Protein AF-A0A2I4ALS1-F1 (afdb_monomer)

Mean predicted aligned error: 15.37 Å

pLDDT: mean 79.29, std 22.73, range [28.8, 98.25]

Secondary structure (DSSP, 8-state):
--------------------------------GGGGS-SS--TTSPPPPHHHHHHHHHHHHHHHHHHHHHHHHHHHHHHHHHHHHHHHHHHHHHHHHHIIIIITTTHHHHTT-HHHHHHHHH---HHHHHHHHHHHH--TT---HHHHHHHHT-

InterPro domains:
  IPR035969 Rab-GAP-TBC domain superfamily [SSF47923] (97-152)

Structure (mmCIF, N/CA/C/O backbone):
data_AF-A0A2I4ALS1-F1
#
_entry.id   AF-A0A2I4ALS1-F1
#
loop_
_atom_site.group_PDB
_atom_site.id
_atom_site.type_symbol
_atom_site.label_atom_id
_atom_site.label_alt_id
_atom_site.label_comp_id
_atom_site.label_asym_id
_atom_site.label_entity_id
_atom_site.label_seq_id
_atom_site.pdbx_PDB_ins_code
_atom_site.Cartn_x
_atom_site.Cartn_y
_atom_site.Cartn_z
_atom_site.occupancy
_atom_site.B_iso_or_equiv
_atom_site.auth_seq_id
_atom_site.auth_comp_id
_atom_site.auth_asym_id
_atom_site.auth_atom_id
_atom_site.pdbx_PDB_model_num
ATOM 1 N N . MET A 1 1 ? 38.755 -78.643 -55.939 1.00 35.91 1 MET A N 1
ATOM 2 C CA . MET A 1 1 ? 39.203 -77.507 -56.766 1.00 35.91 1 MET A CA 1
ATOM 3 C C . MET A 1 1 ? 39.504 -76.385 -55.792 1.00 35.91 1 MET A C 1
ATOM 5 O O . MET A 1 1 ? 38.576 -75.720 -55.361 1.00 35.91 1 MET A O 1
ATOM 9 N N . GLU A 1 2 ? 40.676 -76.371 -55.148 1.00 28.80 2 GLU A N 1
ATOM 10 C CA . GLU A 1 2 ? 41.986 -75.968 -55.721 1.00 28.80 2 GLU A CA 1
ATOM 11 C C . GLU A 1 2 ? 41.845 -74.586 -56.380 1.00 28.80 2 GLU A C 1
ATOM 13 O O . GLU A 1 2 ? 40.907 -74.380 -57.139 1.00 28.80 2 GLU A O 1
ATOM 18 N N . TYR A 1 3 ? 42.659 -73.572 -56.095 1.00 30.14 3 TYR A N 1
ATOM 19 C CA . TYR A 1 3 ? 44.124 -73.585 -56.045 1.00 30.14 3 TYR A CA 1
ATOM 20 C C . TYR A 1 3 ? 44.639 -72.307 -55.344 1.00 30.14 3 TYR A C 1
ATOM 22 O O . TYR A 1 3 ? 44.211 -71.199 -55.668 1.00 30.14 3 TYR A O 1
ATOM 30 N N . GLU A 1 4 ? 45.600 -72.458 -54.429 1.00 33.28 4 GLU A N 1
ATOM 31 C CA . GLU A 1 4 ? 46.607 -71.427 -54.131 1.00 33.28 4 GLU A CA 1
ATOM 32 C C . GLU A 1 4 ? 47.646 -71.378 -55.269 1.00 33.28 4 GLU A C 1
ATOM 34 O O . GLU A 1 4 ? 47.846 -72.376 -55.962 1.00 33.28 4 GLU A O 1
ATOM 39 N N . THR A 1 5 ? 48.377 -70.265 -55.438 1.00 32.03 5 THR A N 1
ATOM 40 C CA . THR A 1 5 ? 49.818 -70.125 -55.087 1.00 32.03 5 THR A CA 1
ATOM 41 C C . THR A 1 5 ? 50.461 -68.902 -55.797 1.00 32.03 5 THR A C 1
ATOM 43 O O . THR A 1 5 ? 50.229 -68.682 -56.983 1.00 32.03 5 THR A O 1
ATOM 46 N N . LYS A 1 6 ? 51.409 -68.250 -55.086 1.00 36.09 6 LYS A N 1
ATOM 47 C CA . LYS A 1 6 ? 52.592 -67.448 -55.534 1.00 36.09 6 LYS A CA 1
ATOM 48 C C . LYS A 1 6 ? 52.401 -65.939 -55.777 1.00 36.09 6 LYS A C 1
ATOM 50 O O . LYS A 1 6 ? 51.423 -65.543 -56.381 1.00 36.09 6 LYS A O 1
ATOM 55 N N . SER A 1 7 ? 53.350 -65.020 -55.536 1.00 31.38 7 SER A N 1
ATOM 56 C CA . SER A 1 7 ? 54.431 -64.754 -54.548 1.00 31.38 7 SER A CA 1
ATOM 57 C C . SER A 1 7 ? 55.304 -63.633 -55.159 1.00 31.38 7 SER A C 1
ATOM 59 O O . SER A 1 7 ? 55.696 -63.795 -56.311 1.00 31.38 7 SER A O 1
ATOM 61 N N . GLY A 1 8 ? 55.684 -62.562 -54.437 1.00 31.53 8 GLY A N 1
ATOM 62 C CA . GLY A 1 8 ? 56.740 -61.623 -54.893 1.00 31.53 8 GLY A CA 1
ATOM 63 C C . GLY A 1 8 ? 56.754 -60.220 -54.243 1.00 31.53 8 GLY A C 1
ATOM 64 O O . GLY A 1 8 ? 55.816 -59.458 -54.420 1.00 31.53 8 GLY A O 1
ATOM 65 N N . ARG A 1 9 ? 57.826 -59.897 -53.495 1.00 34.00 9 ARG A N 1
ATOM 66 C CA . ARG A 1 9 ? 58.153 -58.646 -52.741 1.00 34.00 9 ARG A CA 1
ATOM 67 C C . ARG A 1 9 ? 58.771 -57.526 -53.646 1.00 34.00 9 ARG A C 1
ATOM 69 O O . ARG A 1 9 ? 58.902 -57.773 -54.837 1.00 34.00 9 ARG A O 1
ATOM 76 N N . PRO A 1 10 ? 59.423 -56.453 -53.115 1.00 44.78 10 PRO A N 1
ATOM 77 C CA . PRO A 1 10 ? 58.950 -55.329 -52.281 1.00 44.78 10 PRO A CA 1
ATOM 78 C C . PRO A 1 10 ? 59.329 -53.939 -52.876 1.00 44.78 10 PRO A C 1
ATOM 80 O O . PRO A 1 10 ? 60.293 -53.816 -53.625 1.00 44.78 10 PRO A O 1
ATOM 83 N N . GLY A 1 11 ? 58.650 -52.862 -52.466 1.00 33.44 11 GLY A N 1
ATOM 84 C CA . GLY A 1 11 ? 59.060 -51.468 -52.728 1.00 33.44 11 GLY A CA 1
ATOM 85 C C . GLY A 1 11 ? 59.122 -50.657 -51.420 1.00 33.44 11 GLY A C 1
ATOM 86 O O . GLY A 1 11 ? 58.253 -50.870 -50.573 1.00 33.44 11 GLY A O 1
ATOM 87 N N . PRO A 1 12 ? 60.136 -49.794 -51.194 1.00 41.34 12 PRO A N 1
ATOM 88 C CA . PRO A 1 12 ? 60.453 -49.231 -49.878 1.00 41.34 12 PRO A CA 1
ATOM 89 C C . PRO A 1 12 ? 59.765 -47.880 -49.610 1.00 41.34 12 PRO A C 1
ATOM 91 O O . PRO A 1 12 ? 59.488 -47.131 -50.540 1.00 41.34 12 PRO A O 1
ATOM 94 N N . GLY A 1 13 ? 59.590 -47.529 -48.328 1.00 33.53 13 GLY A N 1
ATOM 95 C CA . GLY A 1 13 ? 59.401 -46.134 -47.899 1.00 33.53 13 GLY A CA 1
ATOM 96 C C . GLY A 1 13 ? 58.273 -45.889 -46.892 1.00 33.53 13 GLY A C 1
ATOM 97 O O . GLY A 1 13 ? 57.192 -45.452 -47.258 1.00 33.53 13 GLY A O 1
ATOM 98 N N . ASN A 1 14 ? 58.561 -46.127 -45.610 1.00 38.03 14 ASN A N 1
ATOM 99 C CA . ASN A 1 14 ? 57.872 -45.550 -44.435 1.00 38.03 14 ASN A CA 1
ATOM 100 C C . ASN A 1 14 ? 57.913 -43.988 -44.467 1.00 38.03 14 ASN A C 1
ATOM 102 O O . ASN A 1 14 ? 58.703 -43.475 -45.260 1.00 38.03 14 ASN A O 1
ATOM 106 N N . PRO A 1 15 ? 57.252 -43.205 -43.566 1.00 46.56 15 PRO A N 1
ATOM 107 C CA . PRO A 1 15 ? 56.577 -43.607 -42.321 1.00 46.56 15 PRO A CA 1
ATOM 108 C C . PRO A 1 15 ? 55.232 -42.892 -41.972 1.00 46.56 15 PRO A C 1
ATOM 110 O O . PRO A 1 15 ? 54.919 -41.790 -42.402 1.00 46.56 15 PRO A O 1
ATOM 113 N N . THR A 1 16 ? 54.466 -43.564 -41.108 1.00 37.53 16 THR A N 1
ATOM 114 C CA . THR A 1 16 ? 53.574 -43.093 -40.017 1.00 37.53 16 THR A CA 1
ATOM 115 C C . THR A 1 16 ? 53.077 -41.634 -39.907 1.00 37.53 16 THR A C 1
ATOM 117 O O . THR A 1 16 ? 53.871 -40.703 -39.808 1.00 37.53 16 THR A O 1
ATOM 120 N N . SER A 1 17 ? 51.777 -41.533 -39.555 1.00 45.44 17 SER A N 1
ATOM 121 C CA . SER A 1 17 ? 51.199 -40.796 -38.391 1.00 45.44 17 SER A CA 1
ATOM 122 C C . SER A 1 17 ? 50.122 -39.740 -38.742 1.00 45.44 17 SER A C 1
ATOM 124 O O . SER A 1 17 ? 50.138 -39.181 -39.831 1.00 45.44 17 SER A O 1
ATOM 126 N N . PRO A 1 18 ? 49.181 -39.403 -37.836 1.00 48.12 18 PRO A N 1
ATOM 127 C CA . PRO A 1 18 ? 48.123 -40.275 -37.340 1.00 48.12 18 PRO A CA 1
ATOM 128 C C . PRO A 1 18 ? 46.732 -39.627 -37.503 1.00 48.12 18 PRO A C 1
ATOM 130 O O . PRO A 1 18 ? 46.571 -38.407 -37.573 1.00 48.12 18 PRO A O 1
ATOM 133 N N . ARG A 1 19 ? 45.684 -40.455 -37.438 1.00 50.78 19 ARG A N 1
ATOM 134 C CA . ARG A 1 19 ? 44.338 -40.001 -37.064 1.00 50.78 19 ARG A CA 1
ATOM 135 C C . ARG A 1 19 ? 44.437 -39.211 -35.756 1.00 50.78 19 ARG A C 1
ATOM 137 O O . ARG A 1 19 ? 44.676 -39.808 -34.709 1.00 50.78 19 ARG A O 1
ATOM 144 N N . ARG A 1 20 ? 44.218 -37.896 -35.790 1.00 43.62 20 ARG A N 1
ATOM 145 C CA . ARG A 1 20 ? 44.011 -37.102 -34.576 1.00 43.62 20 ARG A CA 1
ATOM 146 C C . ARG A 1 20 ? 42.603 -36.534 -34.576 1.00 43.62 20 ARG A C 1
ATOM 148 O O . ARG A 1 20 ? 42.306 -35.492 -35.147 1.00 43.62 20 ARG A O 1
ATOM 155 N N . SER A 1 21 ? 41.744 -37.286 -33.903 1.00 51.09 21 SER A N 1
ATOM 156 C CA . SER A 1 21 ? 40.547 -36.806 -33.231 1.00 51.09 21 SER A CA 1
ATOM 157 C C . SER A 1 21 ? 40.797 -35.452 -32.566 1.00 51.09 21 SER A C 1
ATOM 159 O O . SER A 1 21 ? 41.522 -35.363 -31.576 1.00 51.09 21 SER A O 1
ATOM 161 N N . VAL A 1 22 ? 40.166 -34.407 -33.090 1.00 44.75 22 VAL A N 1
ATOM 162 C CA . VAL A 1 22 ? 39.988 -33.137 -32.386 1.00 44.75 22 VAL A CA 1
ATOM 163 C C . VAL A 1 22 ? 38.560 -32.661 -32.654 1.00 44.75 22 VAL A C 1
ATOM 165 O O . VAL A 1 22 ? 38.324 -31.631 -33.271 1.00 44.75 22 VAL A O 1
ATOM 168 N N . ARG A 1 23 ? 37.572 -33.434 -32.186 1.00 52.22 23 ARG A N 1
ATOM 169 C CA . ARG A 1 23 ? 36.281 -32.844 -31.815 1.00 52.22 23 ARG A CA 1
ATOM 170 C C . ARG A 1 23 ? 36.519 -32.139 -30.484 1.00 52.22 23 ARG A C 1
ATOM 172 O O . ARG A 1 23 ? 36.332 -32.725 -29.424 1.00 52.22 23 ARG A O 1
ATOM 179 N N . LYS A 1 24 ? 37.062 -30.923 -30.547 1.00 49.59 24 LYS A N 1
ATOM 180 C CA . LYS A 1 24 ? 37.043 -30.011 -29.405 1.00 49.59 24 LYS A CA 1
ATOM 181 C C . LYS A 1 24 ? 35.585 -29.612 -29.232 1.00 49.59 24 LYS A C 1
ATOM 183 O O . LYS A 1 24 ? 35.066 -28.854 -30.045 1.00 49.59 24 LYS A O 1
ATOM 188 N N . ASN A 1 25 ? 34.932 -30.186 -28.227 1.00 48.03 25 ASN A N 1
ATOM 189 C CA . ASN A 1 25 ? 33.722 -29.605 -27.672 1.00 48.03 25 ASN A CA 1
ATOM 190 C C . ASN A 1 25 ? 34.137 -28.231 -27.141 1.00 48.03 25 ASN A C 1
ATOM 192 O O . ASN A 1 25 ? 34.813 -28.134 -26.121 1.00 48.03 25 ASN A O 1
ATOM 196 N N . LEU A 1 26 ? 33.867 -27.190 -27.926 1.00 50.97 26 LEU A N 1
ATOM 197 C CA . LEU A 1 26 ? 33.817 -25.836 -27.407 1.00 50.97 26 LEU A CA 1
ATOM 198 C C . LEU A 1 26 ? 32.578 -25.820 -26.522 1.00 50.97 26 LEU A C 1
ATOM 200 O O . LEU A 1 26 ? 31.470 -25.959 -27.040 1.00 50.97 26 LEU A O 1
ATOM 204 N N . ASP A 1 27 ? 32.775 -25.729 -25.210 1.00 45.81 27 ASP A N 1
ATOM 205 C CA . ASP A 1 27 ? 31.704 -25.401 -24.278 1.00 45.81 27 ASP A CA 1
ATOM 206 C C . ASP A 1 27 ? 31.180 -24.020 -24.680 1.00 45.81 27 ASP A C 1
ATOM 208 O O . ASP A 1 27 ? 31.767 -22.977 -24.389 1.00 45.81 27 ASP A O 1
ATOM 212 N N . PHE A 1 28 ? 30.134 -24.041 -25.500 1.00 44.28 28 PHE A N 1
ATOM 213 C CA . PHE A 1 28 ? 29.532 -22.867 -26.098 1.00 44.28 28 PHE A CA 1
ATOM 214 C C . PHE A 1 28 ? 28.563 -22.290 -25.066 1.00 44.28 28 PHE A C 1
ATOM 216 O O . PHE A 1 28 ? 27.386 -22.639 -25.028 1.00 44.28 28 PHE A O 1
ATOM 223 N N . GLU A 1 29 ? 29.079 -21.441 -24.181 1.00 48.75 29 GLU A N 1
ATOM 224 C CA . GLU A 1 29 ? 28.259 -20.493 -23.425 1.00 48.75 29 GLU A CA 1
ATOM 225 C C . GLU A 1 29 ? 27.500 -19.632 -24.452 1.00 48.75 29 GLU A C 1
ATOM 227 O O . GLU A 1 29 ? 28.141 -18.960 -25.269 1.00 48.75 29 GLU A O 1
ATOM 232 N N . PRO A 1 30 ? 26.155 -19.667 -24.503 1.00 44.97 30 PRO A N 1
ATOM 233 C CA . PRO A 1 30 ? 25.399 -18.990 -25.545 1.00 44.97 30 PRO A CA 1
ATOM 234 C C . PRO A 1 30 ? 25.261 -17.504 -25.196 1.00 44.97 30 PRO A C 1
ATOM 236 O O . PRO A 1 30 ? 24.177 -16.999 -24.911 1.00 44.97 30 PRO A O 1
ATOM 239 N N . LEU A 1 31 ? 26.375 -16.778 -25.228 1.00 47.47 31 LEU A N 1
ATOM 240 C CA . LEU A 1 31 ? 26.390 -15.324 -25.174 1.00 47.47 31 LEU A CA 1
ATOM 241 C C . LEU A 1 31 ? 26.096 -14.799 -26.583 1.00 47.47 31 LEU A C 1
ATOM 243 O O . LEU A 1 31 ? 26.999 -14.574 -27.381 1.00 47.47 31 LEU A O 1
ATOM 247 N N . SER A 1 32 ? 24.810 -14.576 -26.860 1.00 52.50 32 SER A N 1
ATOM 248 C CA . SER A 1 32 ? 24.303 -13.886 -28.055 1.00 52.50 32 SER A CA 1
ATOM 249 C C . SER A 1 32 ? 24.413 -14.659 -29.384 1.00 52.50 32 SER A C 1
ATOM 251 O O . SER A 1 32 ? 25.431 -15.250 -29.735 1.00 52.50 32 SER A O 1
ATOM 253 N N . THR A 1 33 ? 23.355 -14.584 -30.199 1.00 53.38 33 THR A N 1
ATOM 254 C CA . THR A 1 33 ? 23.218 -15.197 -31.540 1.00 53.38 33 THR A CA 1
ATOM 255 C C . THR A 1 33 ? 24.304 -14.760 -32.536 1.00 53.38 33 THR A C 1
ATOM 257 O O . THR A 1 33 ? 24.446 -15.341 -33.607 1.00 53.38 33 THR A O 1
ATOM 260 N N . THR A 1 34 ? 25.098 -13.753 -32.178 1.00 52.78 34 THR A N 1
ATOM 261 C CA . THR A 1 34 ? 26.276 -13.284 -32.910 1.00 52.78 34 THR A CA 1
ATOM 262 C C . THR A 1 34 ? 27.363 -14.340 -33.041 1.00 52.78 34 THR A C 1
ATOM 264 O O . THR A 1 34 ? 28.013 -14.403 -34.075 1.00 52.78 34 THR A O 1
ATOM 267 N N . ALA A 1 35 ? 27.533 -15.205 -32.038 1.00 52.34 35 ALA A N 1
ATOM 268 C CA . ALA A 1 35 ? 28.533 -16.272 -32.085 1.00 52.34 35 ALA A CA 1
ATOM 269 C C . ALA A 1 35 ? 28.190 -17.369 -33.117 1.00 52.34 35 ALA A C 1
ATOM 271 O O . ALA A 1 35 ? 29.050 -18.162 -33.492 1.00 52.34 35 ALA A O 1
ATOM 272 N N . LEU A 1 36 ? 26.936 -17.411 -33.589 1.00 54.00 36 LEU A N 1
ATOM 273 C CA . LEU A 1 36 ? 26.446 -18.372 -34.583 1.00 54.00 36 LEU A CA 1
ATOM 274 C C . LEU A 1 36 ? 26.495 -17.837 -36.025 1.00 54.00 36 LEU A C 1
ATOM 276 O O . LEU A 1 36 ? 26.330 -18.614 -36.966 1.00 54.00 36 LEU A O 1
ATOM 280 N N . ILE A 1 37 ? 26.713 -16.533 -36.228 1.00 57.34 37 ILE A N 1
ATOM 281 C CA . ILE A 1 37 ? 26.853 -15.942 -37.564 1.00 57.34 37 ILE A CA 1
ATOM 282 C C . ILE A 1 37 ? 28.330 -16.032 -37.945 1.00 57.34 37 ILE A C 1
ATOM 284 O O . ILE A 1 37 ? 29.136 -15.196 -37.554 1.00 57.34 37 ILE A O 1
ATOM 288 N N . LEU A 1 38 ? 28.684 -17.079 -38.693 1.00 55.44 38 LEU A N 1
ATOM 289 C CA . LEU A 1 38 ? 30.017 -17.245 -39.269 1.00 55.44 38 LEU A CA 1
ATOM 290 C C . LEU A 1 38 ? 30.294 -16.043 -40.194 1.00 55.44 38 LEU A C 1
ATOM 292 O O . LEU A 1 38 ? 29.657 -15.922 -41.243 1.00 55.44 38 LEU A O 1
ATOM 296 N N . GLU A 1 39 ? 31.171 -15.125 -39.772 1.00 56.56 39 GLU A N 1
ATOM 297 C CA . GLU A 1 39 ? 31.442 -13.874 -40.503 1.00 56.56 39 GLU A CA 1
ATOM 298 C C . GLU A 1 39 ? 31.974 -14.136 -41.921 1.00 56.56 39 GLU A C 1
ATOM 300 O O . GLU A 1 39 ? 31.638 -13.394 -42.846 1.00 56.56 39 GLU A O 1
ATOM 305 N N . ASP A 1 40 ? 32.695 -15.248 -42.107 1.00 59.81 40 ASP A N 1
ATOM 306 C CA . ASP A 1 40 ? 33.241 -15.667 -43.394 1.00 59.81 40 ASP A CA 1
ATOM 307 C C . ASP A 1 40 ? 32.579 -16.937 -43.938 1.00 59.81 40 ASP A C 1
ATOM 309 O O . ASP A 1 40 ? 32.443 -17.965 -43.266 1.00 59.81 40 ASP A O 1
ATOM 313 N N . ARG A 1 41 ? 32.185 -16.872 -45.215 1.00 60.41 41 ARG A N 1
ATOM 314 C CA . ARG A 1 41 ? 31.695 -18.029 -45.971 1.00 60.41 41 ARG A CA 1
ATOM 315 C C . ARG A 1 41 ? 32.874 -18.951 -46.324 1.00 60.41 41 ARG A C 1
ATOM 317 O O . ARG A 1 41 ? 33.955 -18.459 -46.639 1.00 60.41 41 ARG A O 1
ATOM 324 N N . PRO A 1 42 ? 32.683 -20.281 -46.329 1.00 64.62 42 PRO A N 1
ATOM 325 C CA . PRO A 1 42 ? 33.722 -21.223 -46.741 1.00 64.62 42 PRO A CA 1
ATOM 326 C C . PRO A 1 42 ? 34.193 -20.951 -48.179 1.00 64.62 42 PRO A C 1
ATOM 328 O O . PRO A 1 42 ? 33.393 -20.573 -49.034 1.00 64.62 42 PRO A O 1
ATOM 331 N N . ALA A 1 43 ? 35.475 -21.220 -48.451 1.00 58.25 43 ALA A N 1
ATOM 332 C CA . ALA A 1 43 ? 36.215 -20.851 -49.670 1.00 58.25 43 ALA A CA 1
ATOM 333 C C . ALA A 1 43 ? 35.622 -21.322 -51.021 1.00 58.25 43 ALA A C 1
ATOM 335 O O . ALA A 1 43 ? 36.110 -20.926 -52.075 1.00 58.25 43 ALA A O 1
ATOM 336 N N . ASN A 1 44 ? 34.579 -22.156 -51.000 1.00 61.34 44 ASN A N 1
ATOM 337 C CA . ASN A 1 44 ? 33.942 -22.731 -52.186 1.00 61.34 44 ASN A CA 1
ATOM 338 C C . ASN A 1 44 ? 32.740 -21.915 -52.705 1.00 61.34 44 ASN A C 1
ATOM 340 O O . ASN A 1 44 ? 32.158 -22.286 -53.722 1.00 61.34 44 ASN A O 1
ATOM 344 N N . LEU A 1 45 ? 32.326 -20.844 -52.012 1.00 59.94 45 LEU A N 1
ATOM 345 C CA . LEU A 1 45 ? 31.253 -19.942 -52.449 1.00 59.94 45 LEU A CA 1
ATOM 346 C C . LEU A 1 45 ? 31.816 -18.535 -52.709 1.00 59.94 45 LEU A C 1
ATOM 348 O O . LEU A 1 45 ? 32.661 -18.079 -51.939 1.00 59.94 45 LEU A O 1
ATOM 352 N N . PRO A 1 46 ? 31.330 -17.808 -53.735 1.00 61.50 46 PRO A N 1
ATOM 353 C CA . PRO A 1 46 ? 31.732 -16.424 -53.952 1.00 61.50 46 PRO A CA 1
ATOM 354 C C . PRO A 1 46 ? 31.426 -15.584 -52.705 1.00 61.50 46 PRO A C 1
ATOM 356 O O . PRO A 1 46 ? 30.356 -15.707 -52.090 1.00 61.50 46 PRO A O 1
ATOM 359 N N . ALA A 1 47 ? 32.394 -14.751 -52.319 1.00 61.03 47 ALA A N 1
ATOM 360 C CA . ALA A 1 47 ? 32.264 -13.859 -51.178 1.00 61.03 47 ALA A CA 1
ATOM 361 C C . ALA A 1 47 ? 31.006 -12.993 -51.331 1.00 61.03 47 ALA A C 1
ATOM 363 O O . ALA A 1 47 ? 30.669 -12.535 -52.425 1.00 61.03 47 ALA A O 1
ATOM 364 N N . LYS A 1 48 ? 30.292 -12.790 -50.219 1.00 59.59 48 LYS A N 1
ATOM 365 C CA . LYS A 1 48 ? 29.152 -11.870 -50.166 1.00 59.59 48 LYS A CA 1
ATOM 366 C C . LYS A 1 48 ? 29.653 -10.488 -50.633 1.00 59.59 48 LYS A C 1
ATOM 368 O O . LYS A 1 48 ? 30.710 -10.076 -50.151 1.00 59.59 48 LYS A O 1
ATOM 373 N N . PRO A 1 49 ? 28.983 -9.791 -51.570 1.00 73.19 49 PRO A N 1
ATOM 374 C CA . PRO A 1 49 ? 29.471 -8.504 -52.060 1.00 73.19 49 PRO A CA 1
ATOM 375 C C . PRO A 1 49 ? 29.672 -7.541 -50.883 1.00 73.19 49 PRO A C 1
ATOM 377 O O . PRO A 1 49 ? 28.880 -7.533 -49.937 1.00 73.19 49 PRO A O 1
ATOM 380 N N . ALA A 1 50 ? 30.749 -6.751 -50.918 1.00 73.88 50 ALA A N 1
ATOM 381 C CA . ALA A 1 50 ? 31.190 -5.934 -49.782 1.00 73.88 50 ALA A CA 1
ATOM 382 C C . ALA A 1 50 ? 30.091 -4.991 -49.250 1.00 73.88 50 ALA A C 1
ATOM 384 O O . ALA A 1 50 ? 29.983 -4.780 -48.040 1.00 73.88 50 ALA A O 1
ATOM 385 N N . GLU A 1 51 ? 29.241 -4.496 -50.150 1.00 78.06 51 GLU A N 1
ATOM 386 C CA . GLU A 1 51 ? 28.086 -3.651 -49.843 1.00 78.06 51 GLU A CA 1
ATOM 387 C C . GLU A 1 51 ? 27.025 -4.383 -49.000 1.00 78.06 51 GLU A C 1
ATOM 389 O O . GLU A 1 51 ? 26.555 -3.865 -47.986 1.00 78.06 51 GLU A O 1
ATOM 394 N N . GLU A 1 52 ? 26.694 -5.630 -49.348 1.00 78.12 52 GLU A N 1
ATOM 395 C CA . GLU A 1 52 ? 25.726 -6.436 -48.599 1.00 78.12 52 GLU A CA 1
ATOM 396 C C . GLU A 1 52 ? 26.282 -6.817 -47.216 1.00 78.12 52 GLU A C 1
ATOM 398 O O . GLU A 1 52 ? 25.560 -6.781 -46.219 1.00 78.12 52 GLU A O 1
ATOM 403 N N . ALA A 1 53 ? 27.582 -7.116 -47.116 1.00 78.69 53 ALA A N 1
ATOM 404 C CA . ALA A 1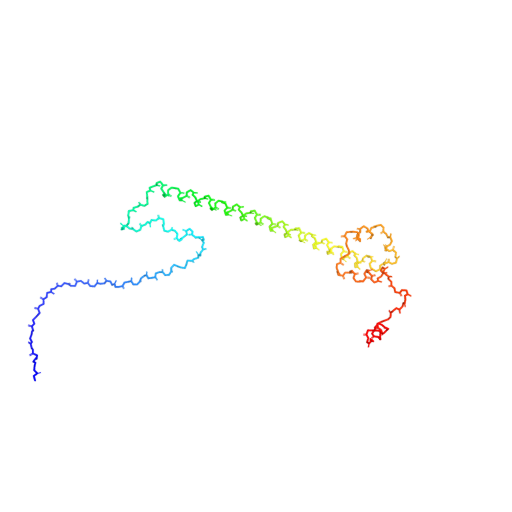 53 ? 28.237 -7.381 -45.835 1.00 78.69 53 ALA A CA 1
ATOM 405 C C . ALA A 1 53 ? 28.226 -6.148 -44.911 1.00 78.69 53 ALA A C 1
ATOM 407 O O . ALA A 1 53 ? 27.938 -6.270 -43.719 1.00 78.69 53 ALA A O 1
ATOM 408 N N . GLN A 1 54 ? 28.482 -4.954 -45.452 1.00 82.56 54 GLN A N 1
ATOM 409 C CA . GLN A 1 54 ? 28.425 -3.706 -44.688 1.00 82.56 54 GLN A CA 1
ATOM 410 C C . GLN A 1 54 ? 27.007 -3.391 -44.206 1.00 82.56 54 GLN A C 1
ATOM 412 O O . GLN A 1 54 ? 26.827 -3.048 -43.037 1.00 82.56 54 GLN A O 1
ATOM 417 N N . LYS A 1 55 ? 25.997 -3.572 -45.063 1.00 86.50 55 LYS A N 1
ATOM 418 C CA . LYS A 1 55 ? 24.590 -3.380 -44.690 1.00 86.50 55 LYS A CA 1
ATOM 419 C C . LYS A 1 55 ? 24.167 -4.315 -43.554 1.00 86.50 55 LYS A C 1
ATOM 421 O O . LYS A 1 55 ? 23.536 -3.871 -42.599 1.00 86.50 55 LYS A O 1
ATOM 426 N N . HIS A 1 56 ? 24.554 -5.589 -43.621 1.00 85.44 56 HIS A N 1
ATOM 427 C CA . HIS A 1 56 ? 24.288 -6.552 -42.549 1.00 85.44 56 HIS A CA 1
ATOM 428 C C . HIS A 1 56 ? 24.957 -6.157 -41.226 1.00 85.44 56 HIS A C 1
ATOM 430 O O . HIS A 1 56 ? 24.314 -6.250 -40.180 1.00 85.44 56 HIS A O 1
ATOM 436 N N . ARG A 1 57 ? 26.216 -5.688 -41.261 1.00 83.56 57 ARG A N 1
ATOM 437 C CA . ARG A 1 57 ? 26.910 -5.186 -40.062 1.00 83.56 57 ARG A CA 1
ATOM 438 C C . ARG A 1 57 ? 26.153 -4.024 -39.421 1.00 83.56 57 ARG A C 1
ATOM 440 O O . ARG A 1 57 ? 25.864 -4.085 -38.233 1.00 83.56 57 ARG A O 1
ATOM 447 N N . GLN A 1 58 ? 25.741 -3.035 -40.216 1.00 90.50 58 GLN A N 1
ATOM 448 C CA . GLN A 1 58 ? 24.977 -1.881 -39.725 1.00 90.50 58 GLN A CA 1
ATOM 449 C C . GLN A 1 58 ? 23.641 -2.293 -39.086 1.00 90.50 58 GLN A C 1
ATOM 451 O O . GLN A 1 58 ? 23.320 -1.854 -37.985 1.00 90.50 58 GLN A O 1
ATOM 456 N N . GLN A 1 59 ? 22.879 -3.178 -39.737 1.00 90.69 59 GLN A N 1
ATOM 457 C CA . GLN A 1 59 ? 21.601 -3.669 -39.204 1.00 90.69 59 GLN A CA 1
ATOM 458 C C . GLN A 1 59 ? 21.773 -4.441 -37.890 1.00 90.69 59 GLN A C 1
ATOM 460 O O . GLN A 1 59 ? 20.954 -4.320 -36.977 1.00 90.69 59 GLN A O 1
ATOM 465 N N . TYR A 1 60 ? 22.835 -5.242 -37.784 1.00 86.00 60 TYR A N 1
ATOM 466 C CA . TYR A 1 60 ? 23.155 -5.967 -36.560 1.00 86.00 60 TYR A CA 1
ATOM 467 C C . TYR A 1 60 ? 23.550 -5.010 -35.428 1.00 86.00 60 TYR A C 1
ATOM 469 O O . TYR A 1 60 ? 23.020 -5.118 -34.322 1.00 86.00 60 TYR A O 1
ATOM 477 N N . GLU A 1 61 ? 24.431 -4.048 -35.702 1.00 89.62 61 GLU A N 1
ATOM 478 C CA . GLU A 1 61 ? 24.826 -3.022 -34.733 1.00 89.62 61 GLU A CA 1
ATOM 479 C C . GLU A 1 61 ? 23.611 -2.243 -34.216 1.00 89.62 61 GLU A C 1
ATOM 481 O O . GLU A 1 61 ? 23.467 -2.059 -33.005 1.00 89.62 61 GLU A O 1
ATOM 486 N N . GLU A 1 62 ? 22.691 -1.860 -35.105 1.00 94.19 62 GLU A N 1
ATOM 487 C CA . GLU A 1 62 ? 21.442 -1.190 -34.741 1.00 94.19 62 GLU A CA 1
ATOM 488 C C . GLU A 1 62 ? 20.548 -2.075 -33.859 1.00 94.19 62 GLU A C 1
ATOM 490 O O . GLU A 1 62 ? 20.054 -1.620 -32.822 1.00 94.19 62 GLU A O 1
ATOM 495 N N . MET A 1 63 ? 20.385 -3.356 -34.209 1.00 94.06 63 MET A N 1
ATOM 496 C CA . MET A 1 63 ? 19.612 -4.315 -33.412 1.00 94.06 63 MET A CA 1
ATOM 497 C C . MET A 1 63 ? 20.194 -4.472 -32.005 1.00 94.06 63 MET A C 1
ATOM 499 O O . MET A 1 63 ? 19.457 -4.417 -31.018 1.00 94.06 63 MET A O 1
ATOM 503 N N . VAL A 1 64 ? 21.514 -4.630 -31.895 1.00 94.88 64 VAL A N 1
ATOM 504 C CA . VAL A 1 64 ? 22.209 -4.755 -30.608 1.00 94.88 64 VAL A CA 1
ATOM 505 C C . VAL A 1 64 ? 22.074 -3.477 -29.795 1.00 94.88 64 VAL A C 1
ATOM 507 O O . VAL A 1 64 ? 21.787 -3.541 -28.600 1.00 94.88 64 VAL A O 1
ATOM 510 N N . ALA A 1 65 ? 22.251 -2.311 -30.418 1.00 94.88 65 ALA A N 1
ATOM 511 C CA . ALA A 1 65 ? 22.079 -1.028 -29.749 1.00 94.88 65 ALA A CA 1
ATOM 512 C C . ALA A 1 65 ? 20.645 -0.869 -29.220 1.00 94.88 65 ALA A C 1
ATOM 514 O O . ALA A 1 65 ? 20.442 -0.453 -28.074 1.00 94.88 65 ALA A O 1
ATOM 515 N N . GLN A 1 66 ? 19.643 -1.260 -30.011 1.00 95.81 66 GLN A N 1
ATOM 516 C CA . GLN A 1 66 ? 18.244 -1.227 -29.598 1.00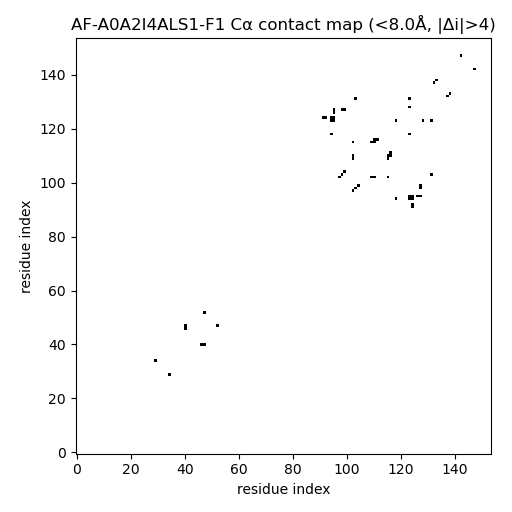 95.81 66 GLN A CA 1
ATOM 517 C C . GLN A 1 66 ? 17.957 -2.218 -28.461 1.00 95.81 66 GLN A C 1
ATOM 519 O O . GLN A 1 66 ? 17.272 -1.849 -27.503 1.00 95.81 66 GLN A O 1
ATOM 524 N N . ALA A 1 67 ? 18.490 -3.440 -28.532 1.00 94.75 67 ALA A N 1
ATOM 525 C CA . ALA A 1 67 ? 18.350 -4.454 -27.488 1.00 94.75 67 ALA A CA 1
ATOM 526 C C . ALA A 1 67 ? 18.957 -3.972 -26.164 1.00 94.75 67 ALA A C 1
ATOM 528 O O . ALA A 1 67 ? 18.251 -3.918 -25.157 1.00 94.75 67 ALA A O 1
ATOM 529 N N . LYS A 1 68 ? 20.206 -3.489 -26.190 1.00 95.00 68 LYS A N 1
ATOM 530 C CA . LYS A 1 68 ? 20.893 -2.919 -25.018 1.00 95.00 68 LYS A CA 1
ATOM 531 C C . LYS A 1 68 ? 20.123 -1.744 -24.414 1.00 95.00 68 LYS A C 1
ATOM 533 O O . LYS A 1 68 ? 19.979 -1.647 -23.197 1.00 95.00 68 LYS A O 1
ATOM 538 N N . LYS A 1 69 ? 19.575 -0.853 -25.251 1.00 97.12 69 LYS A N 1
ATOM 539 C CA . LYS A 1 69 ? 18.769 0.289 -24.786 1.00 97.12 69 LYS A CA 1
ATOM 540 C C . LYS A 1 69 ? 17.470 -0.152 -24.105 1.00 97.12 69 LYS A C 1
ATOM 542 O O . LYS A 1 69 ? 17.085 0.442 -23.096 1.00 97.12 69 LYS A O 1
ATOM 547 N N . ARG A 1 70 ? 16.782 -1.160 -24.653 1.00 96.94 70 ARG A N 1
ATOM 548 C CA . ARG A 1 70 ? 15.559 -1.726 -24.056 1.00 96.94 70 ARG A CA 1
ATOM 549 C C . ARG A 1 70 ? 15.867 -2.401 -22.723 1.00 96.94 70 ARG A C 1
ATOM 551 O O . ARG A 1 70 ? 15.208 -2.093 -21.737 1.00 96.94 70 ARG A O 1
ATOM 558 N N . GLU A 1 71 ? 16.911 -3.221 -22.680 1.00 96.88 71 GLU A N 1
ATOM 559 C CA . GLU A 1 71 ? 17.346 -3.917 -21.469 1.00 96.88 71 GLU A CA 1
ATOM 560 C C . GLU A 1 71 ? 17.684 -2.942 -20.335 1.00 96.88 71 GLU A C 1
ATOM 562 O O . GLU A 1 71 ? 17.177 -3.092 -19.224 1.00 96.88 71 GLU A O 1
ATOM 567 N N . LEU A 1 72 ? 18.450 -1.881 -20.619 1.00 97.12 72 LEU A N 1
ATOM 568 C CA . LEU A 1 72 ? 18.776 -0.858 -19.622 1.00 97.12 72 LEU A CA 1
ATOM 569 C C . LEU A 1 72 ? 17.518 -0.162 -19.080 1.00 97.12 72 LEU A C 1
ATOM 571 O O . LEU A 1 72 ? 17.396 0.049 -17.872 1.00 97.12 72 LEU A O 1
ATOM 575 N N . LYS A 1 73 ? 16.566 0.182 -19.956 1.00 98.00 73 LYS A N 1
ATOM 576 C CA . LYS A 1 73 ? 15.306 0.824 -19.557 1.00 98.00 73 LYS A CA 1
ATOM 577 C C . LYS A 1 73 ? 14.455 -0.101 -18.684 1.00 98.00 73 LYS A C 1
ATOM 579 O O . LYS A 1 73 ? 13.894 0.346 -17.682 1.00 98.00 73 LYS A O 1
ATOM 584 N N . ASP A 1 74 ? 14.376 -1.379 -19.036 1.00 98.00 74 ASP A N 1
ATOM 585 C CA . ASP A 1 74 ? 13.620 -2.370 -18.273 1.00 98.00 74 ASP A CA 1
ATOM 586 C C . ASP A 1 74 ? 14.281 -2.660 -16.923 1.00 98.00 74 ASP A C 1
ATOM 588 O O . ASP A 1 74 ? 13.586 -2.728 -15.907 1.00 98.00 74 ASP A O 1
ATOM 592 N N . ALA A 1 75 ? 15.613 -2.738 -16.872 1.00 97.81 75 ALA A N 1
ATOM 593 C CA . ALA A 1 75 ? 16.366 -2.872 -15.628 1.00 97.81 75 ALA A CA 1
ATOM 594 C C . ALA A 1 75 ? 16.137 -1.671 -14.694 1.00 97.81 75 ALA A C 1
ATOM 596 O O . ALA A 1 75 ? 15.837 -1.857 -13.513 1.00 97.81 75 ALA A O 1
ATOM 597 N N . GLN A 1 76 ? 16.184 -0.442 -15.220 1.00 97.81 76 GLN A N 1
ATOM 598 C CA . GLN A 1 76 ? 15.874 0.772 -14.454 1.00 97.81 76 GLN A CA 1
ATOM 599 C C . GLN A 1 76 ? 14.430 0.772 -13.936 1.00 97.81 76 GLN A C 1
ATOM 601 O O . GLN A 1 76 ? 14.192 1.082 -12.768 1.00 97.81 76 GLN A O 1
ATOM 606 N N . LYS A 1 77 ? 13.459 0.386 -14.774 1.00 97.94 77 LYS A N 1
ATOM 607 C CA . LYS A 1 77 ? 12.048 0.298 -14.376 1.00 97.94 77 LYS A CA 1
ATOM 608 C C . LYS A 1 77 ? 11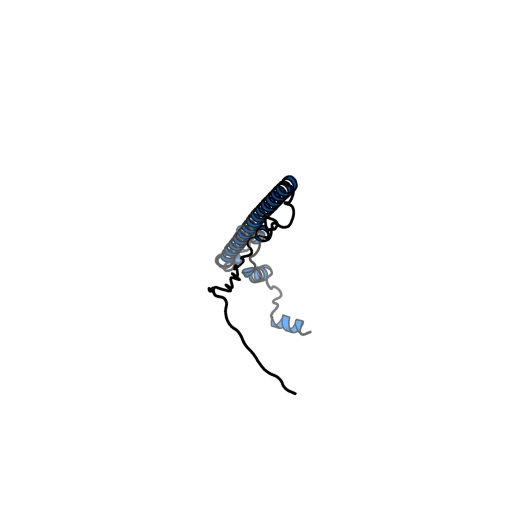.837 -0.738 -13.271 1.00 97.94 77 LYS A C 1
ATOM 610 O O . LYS A 1 77 ? 11.152 -0.438 -12.297 1.00 97.94 77 LYS A O 1
ATOM 615 N N . ARG A 1 78 ? 12.439 -1.924 -13.397 1.00 97.94 78 ARG A N 1
ATOM 616 C CA . ARG A 1 78 ? 12.377 -2.987 -12.379 1.00 97.94 78 ARG A CA 1
ATOM 617 C C . ARG A 1 78 ? 13.002 -2.537 -11.063 1.00 97.94 78 ARG A C 1
ATOM 619 O O . ARG A 1 78 ? 12.394 -2.733 -10.016 1.00 97.94 78 ARG A O 1
ATOM 626 N N . LYS A 1 79 ? 14.167 -1.880 -11.116 1.00 98.12 79 LYS A N 1
ATOM 627 C CA . LYS A 1 79 ?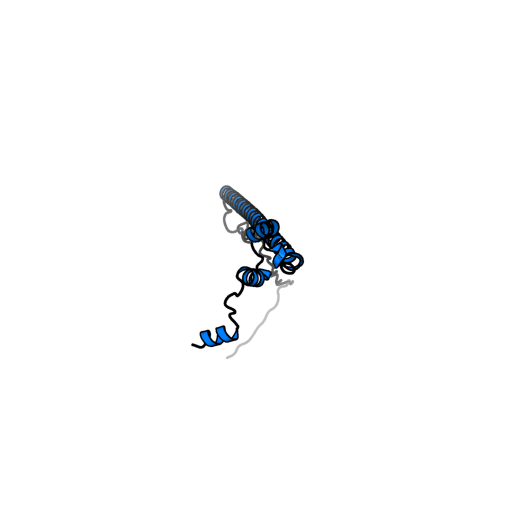 14.821 -1.309 -9.932 1.00 98.12 79 LYS A CA 1
ATOM 628 C C . LYS A 1 79 ? 13.909 -0.302 -9.227 1.00 98.12 79 LYS A C 1
ATOM 630 O O . LYS A 1 79 ? 13.678 -0.441 -8.033 1.00 98.12 79 LYS A O 1
ATOM 635 N N . LYS A 1 80 ? 13.320 0.641 -9.970 1.00 98.12 80 LYS A N 1
ATOM 636 C CA . LYS A 1 80 ? 12.386 1.627 -9.405 1.00 98.12 80 LYS A CA 1
ATOM 637 C C . LYS A 1 80 ? 11.161 0.968 -8.760 1.00 98.12 80 LYS A C 1
ATOM 639 O O . LYS A 1 80 ? 10.799 1.316 -7.647 1.00 98.12 80 LYS A O 1
ATOM 644 N N . GLN A 1 81 ? 10.546 -0.007 -9.431 1.00 98.19 81 GLN A N 1
ATOM 645 C CA . GLN A 1 81 ? 9.392 -0.734 -8.885 1.00 98.19 81 GLN A CA 1
ATOM 646 C C . GLN A 1 81 ? 9.729 -1.471 -7.585 1.00 98.19 81 GLN A C 1
ATOM 648 O O . GLN A 1 81 ? 8.913 -1.500 -6.667 1.00 98.19 81 GLN A O 1
ATOM 653 N N . LEU A 1 82 ? 10.922 -2.063 -7.507 1.00 98.19 82 LEU A N 1
ATOM 654 C CA . LEU A 1 82 ? 11.387 -2.727 -6.297 1.00 98.19 82 LEU A CA 1
ATOM 655 C C . LEU A 1 82 ? 11.598 -1.724 -5.155 1.00 98.19 82 LEU A C 1
ATOM 657 O O . LEU A 1 82 ? 11.123 -1.967 -4.052 1.00 98.19 82 LEU A O 1
ATOM 661 N N . GLU A 1 83 ? 12.244 -0.588 -5.429 1.00 98.25 83 GLU A N 1
ATOM 662 C CA . GLU A 1 83 ? 12.441 0.489 -4.448 1.00 98.25 83 GLU A CA 1
ATOM 663 C C . GLU A 1 83 ? 11.109 1.042 -3.925 1.00 98.25 83 GLU A C 1
ATOM 665 O O . GLU A 1 83 ? 10.943 1.205 -2.717 1.00 98.25 83 GLU A O 1
ATOM 670 N N . ASP A 1 84 ? 10.144 1.292 -4.813 1.00 98.06 84 ASP A N 1
ATOM 671 C CA . ASP A 1 84 ? 8.813 1.778 -4.438 1.00 98.06 84 ASP A CA 1
ATOM 672 C C . ASP A 1 84 ? 8.071 0.748 -3.566 1.00 98.06 84 ASP A C 1
ATOM 674 O O . ASP A 1 84 ? 7.427 1.116 -2.581 1.0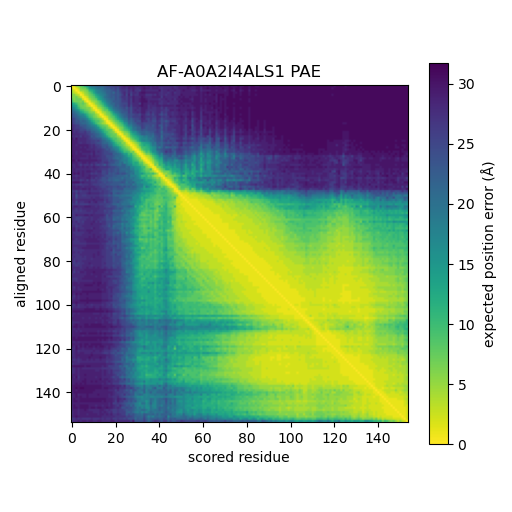0 98.06 84 ASP A O 1
ATOM 678 N N . ARG A 1 85 ? 8.213 -0.552 -3.867 1.00 97.75 85 ARG A N 1
ATOM 679 C CA . ARG A 1 85 ? 7.635 -1.629 -3.050 1.00 97.75 85 ARG A CA 1
ATOM 680 C C . ARG A 1 85 ? 8.275 -1.696 -1.663 1.00 97.75 85 ARG A C 1
ATOM 682 O O . ARG A 1 85 ? 7.550 -1.770 -0.678 1.00 97.75 85 ARG A O 1
ATOM 689 N N . CYS A 1 86 ? 9.602 -1.615 -1.576 1.00 97.75 86 CYS A N 1
ATOM 690 C CA . CYS A 1 86 ? 10.312 -1.612 -0.296 1.00 97.75 86 CYS A CA 1
ATOM 691 C C . CYS A 1 86 ? 9.909 -0.418 0.582 1.00 97.75 86 CYS A C 1
ATOM 693 O O . CYS A 1 86 ? 9.638 -0.600 1.765 1.00 97.75 86 CYS A O 1
ATOM 695 N N . LYS A 1 87 ? 9.787 0.784 0.006 1.00 97.38 87 LYS A N 1
ATOM 696 C CA . LYS A 1 87 ? 9.318 1.975 0.738 1.00 97.38 87 LYS A CA 1
ATOM 697 C C . LYS A 1 87 ? 7.896 1.806 1.270 1.00 97.38 87 LYS A C 1
ATOM 699 O O . LYS A 1 87 ? 7.599 2.223 2.387 1.00 97.38 87 LYS A O 1
ATOM 704 N N . LEU A 1 88 ? 7.010 1.200 0.476 1.00 96.00 88 LEU A N 1
ATOM 705 C CA . LEU A 1 88 ? 5.645 0.915 0.912 1.00 96.00 88 LEU A CA 1
ATOM 706 C C . LEU A 1 88 ? 5.628 -0.093 2.068 1.00 96.00 88 LEU A C 1
ATOM 708 O O . LEU A 1 88 ? 4.932 0.126 3.055 1.00 96.00 88 LEU A O 1
ATOM 712 N N . GLU A 1 89 ? 6.405 -1.171 1.967 1.00 96.81 89 GLU A N 1
ATOM 713 C CA . GLU A 1 89 ? 6.532 -2.179 3.026 1.00 96.81 89 GLU A CA 1
ATOM 714 C C . GLU A 1 89 ? 7.074 -1.572 4.329 1.00 96.81 89 GLU A C 1
ATOM 716 O O . GLU A 1 89 ? 6.521 -1.826 5.399 1.00 96.81 89 GLU A O 1
ATOM 721 N N . GLU A 1 90 ? 8.089 -0.711 4.246 1.00 97.38 90 GLU A N 1
ATOM 722 C CA . GLU A 1 90 ? 8.651 0.006 5.396 1.00 97.38 90 GLU A CA 1
ATOM 723 C C . GLU A 1 90 ? 7.630 0.959 6.037 1.00 97.38 90 GLU A C 1
ATOM 725 O O . GLU A 1 90 ? 7.472 0.982 7.262 1.00 97.38 90 GLU A O 1
ATOM 730 N N . SER A 1 91 ? 6.877 1.703 5.220 1.00 96.06 91 SER A N 1
ATOM 731 C CA . SER A 1 91 ? 5.799 2.579 5.694 1.00 96.06 91 SER A CA 1
ATOM 732 C C . SER A 1 91 ? 4.701 1.786 6.411 1.00 96.06 91 SER A C 1
ATOM 734 O O . SER A 1 91 ? 4.294 2.156 7.517 1.00 96.06 91 SER A O 1
ATOM 736 N N . ILE A 1 92 ? 4.276 0.650 5.843 1.00 96.81 92 ILE A N 1
ATOM 737 C CA . ILE A 1 92 ? 3.308 -0.262 6.470 1.00 96.81 92 ILE A CA 1
ATOM 738 C C . ILE A 1 92 ? 3.863 -0.818 7.784 1.00 96.81 92 ILE A C 1
ATOM 740 O O . ILE A 1 92 ? 3.135 -0.853 8.776 1.00 96.81 92 ILE A O 1
ATOM 744 N N . GLY A 1 93 ? 5.131 -1.235 7.811 1.00 96.94 93 GLY A N 1
ATOM 745 C CA . GLY A 1 93 ? 5.798 -1.747 9.009 1.00 96.94 93 GLY A CA 1
ATOM 746 C C . GLY A 1 93 ? 5.843 -0.711 10.130 1.00 96.94 93 GLY A C 1
ATOM 747 O O . GLY A 1 93 ? 5.442 -0.995 11.259 1.00 96.94 93 GLY A O 1
ATOM 748 N N . THR A 1 94 ? 6.224 0.521 9.796 1.00 96.88 94 THR A N 1
ATOM 749 C CA . THR A 1 94 ? 6.272 1.650 10.735 1.00 96.88 94 THR A CA 1
ATOM 750 C C . THR A 1 94 ? 4.885 1.966 11.290 1.00 96.88 94 THR A C 1
ATOM 752 O O . THR A 1 94 ? 4.696 2.052 12.504 1.00 96.88 94 THR A O 1
ATOM 755 N N . ALA A 1 95 ? 3.878 2.069 10.418 1.00 96.69 95 ALA A N 1
ATOM 756 C CA . ALA A 1 95 ? 2.499 2.283 10.839 1.00 96.69 95 ALA A CA 1
ATOM 757 C C . ALA A 1 95 ? 2.006 1.136 11.736 1.00 96.69 95 ALA A C 1
ATOM 759 O O . ALA A 1 95 ? 1.401 1.390 12.777 1.00 96.69 95 ALA A O 1
ATOM 760 N N . ALA A 1 96 ? 2.293 -0.122 11.385 1.00 97.19 96 ALA A N 1
ATOM 761 C CA . ALA A 1 96 ? 1.919 -1.285 12.189 1.00 97.19 96 ALA A CA 1
ATOM 762 C C . ALA A 1 96 ? 2.547 -1.244 13.586 1.00 97.19 96 ALA A C 1
ATOM 764 O O . ALA A 1 96 ? 1.892 -1.616 14.561 1.00 97.19 96 ALA A O 1
ATOM 765 N N . GLN A 1 97 ? 3.785 -0.764 13.702 1.00 97.62 97 GLN A N 1
ATOM 766 C CA . GLN A 1 97 ? 4.438 -0.585 14.992 1.00 97.62 97 GLN A CA 1
ATOM 767 C C . GLN A 1 97 ? 3.716 0.465 15.845 1.00 97.62 97 GLN A C 1
ATOM 769 O O . GLN A 1 97 ? 3.369 0.168 16.986 1.00 97.62 97 GLN A O 1
ATOM 774 N N . ILE A 1 98 ? 3.405 1.638 15.282 1.00 96.38 98 ILE A N 1
ATOM 775 C CA . ILE A 1 98 ? 2.653 2.704 15.973 1.00 96.38 98 ILE A CA 1
ATOM 776 C C . ILE A 1 98 ? 1.283 2.186 16.431 1.00 96.38 98 ILE A C 1
ATOM 778 O O . ILE A 1 98 ? 0.872 2.389 17.575 1.00 96.38 98 ILE A O 1
ATOM 782 N N . TRP A 1 99 ? 0.578 1.463 15.558 1.00 96.50 99 TRP A N 1
ATOM 783 C CA . TRP A 1 99 ? -0.712 0.863 15.890 1.00 96.50 99 TRP A CA 1
ATOM 784 C C . TRP A 1 99 ? -0.613 -0.108 17.070 1.00 96.50 99 TRP A C 1
ATOM 786 O O . TRP A 1 99 ? -1.433 -0.031 17.982 1.00 96.50 99 TRP A O 1
ATOM 796 N N . ASN A 1 100 ? 0.388 -0.989 17.082 1.00 96.88 100 ASN A N 1
ATOM 797 C CA . ASN A 1 100 ? 0.553 -1.991 18.136 1.00 96.88 100 ASN A CA 1
ATOM 798 C C . ASN A 1 100 ? 1.081 -1.423 19.457 1.00 96.88 100 ASN A C 1
ATOM 800 O O . ASN A 1 100 ? 0.647 -1.875 20.513 1.00 96.88 100 ASN A O 1
ATOM 804 N N . GLN A 1 101 ? 2.016 -0.473 19.407 1.00 96.25 101 GLN A N 1
ATOM 805 C CA . GLN A 1 101 ? 2.713 0.026 20.596 1.00 96.25 101 GLN A CA 1
ATOM 806 C C . GLN A 1 101 ? 2.003 1.219 21.239 1.00 96.25 101 GLN A C 1
ATOM 808 O O . GLN A 1 101 ? 2.037 1.357 22.458 1.00 96.25 101 GLN A O 1
ATOM 813 N N . GLU A 1 102 ? 1.340 2.065 20.448 1.00 94.44 102 GLU A N 1
ATOM 814 C CA . GLU A 1 102 ? 0.795 3.332 20.946 1.00 94.44 102 GLU A CA 1
ATOM 815 C C . GLU A 1 102 ? -0.736 3.366 20.929 1.00 94.44 102 GLU A C 1
ATOM 817 O O . GLU A 1 102 ? -1.355 3.764 21.919 1.00 94.44 102 GLU A O 1
ATOM 822 N N . ILE A 1 103 ? -1.358 2.963 19.814 1.00 95.31 103 ILE A N 1
ATOM 823 C CA . ILE A 1 103 ? -2.795 3.192 19.580 1.00 95.31 103 ILE A CA 1
ATOM 824 C C . ILE A 1 103 ? -3.653 2.096 20.211 1.00 95.31 103 ILE A C 1
ATOM 826 O O . ILE A 1 103 ? -4.540 2.398 21.003 1.00 95.31 103 ILE A O 1
ATOM 830 N N . LEU A 1 104 ? -3.409 0.827 19.869 1.00 95.44 104 LEU A N 1
ATOM 831 C CA . LEU A 1 104 ? -4.225 -0.299 20.334 1.00 95.44 104 LEU A CA 1
ATOM 832 C C . LEU A 1 104 ? -4.240 -0.462 21.865 1.00 95.44 104 LEU A C 1
ATOM 834 O O . LEU A 1 104 ? -5.320 -0.730 22.392 1.00 95.44 104 LEU A O 1
ATOM 838 N N . PRO A 1 105 ? -3.120 -0.294 22.600 1.00 95.75 105 PRO A N 1
ATOM 839 C CA . PRO A 1 105 ? -3.136 -0.373 24.063 1.00 95.75 105 PRO A CA 1
ATOM 840 C C . PRO A 1 105 ? -3.968 0.736 24.718 1.00 95.75 105 PRO A C 1
ATOM 842 O O . PRO A 1 105 ? -4.557 0.522 25.771 1.00 95.75 105 PRO A O 1
ATOM 845 N N . ASN A 1 106 ? -4.053 1.902 24.073 1.00 94.12 106 ASN A N 1
ATOM 846 C CA . ASN A 1 106 ? -4.730 3.096 24.582 1.00 94.12 106 ASN A CA 1
ATOM 847 C C . ASN A 1 106 ? -5.944 3.467 23.715 1.00 94.12 106 ASN A C 1
ATOM 849 O O . ASN A 1 106 ? -6.221 4.644 23.482 1.00 94.12 106 ASN A O 1
ATOM 853 N N . TRP A 1 107 ? -6.655 2.465 23.185 1.00 93.81 107 TRP A N 1
ATOM 854 C CA . TRP A 1 107 ? -7.674 2.668 22.151 1.00 93.81 107 TRP A CA 1
ATOM 855 C C . TRP A 1 107 ? -8.745 3.693 22.544 1.00 93.81 107 TRP A C 1
ATOM 857 O O . TRP A 1 107 ? -9.064 4.575 21.749 1.00 93.81 107 TRP A O 1
ATOM 867 N N . SER A 1 108 ? -9.255 3.617 23.776 1.00 90.00 108 SER A N 1
ATOM 868 C CA . SER A 1 108 ? -10.332 4.477 24.283 1.00 90.00 108 SER A CA 1
ATOM 869 C C . SER A 1 108 ? -9.985 5.967 24.296 1.00 90.00 108 SER A C 1
ATOM 871 O O . SER A 1 108 ? -10.870 6.798 24.114 1.00 90.00 108 SER A O 1
ATOM 873 N N . THR A 1 109 ? -8.712 6.319 24.489 1.00 90.44 109 THR A N 1
ATOM 874 C CA . THR A 1 109 ? -8.252 7.715 24.517 1.00 90.44 109 THR A CA 1
ATOM 875 C C . THR A 1 109 ? -7.724 8.173 23.161 1.00 90.44 109 THR A C 1
ATOM 877 O O . THR A 1 109 ? -7.846 9.345 22.810 1.00 90.44 109 THR A O 1
ATOM 880 N N . MET A 1 110 ? -7.150 7.259 22.376 1.00 89.94 110 MET A N 1
ATOM 881 C CA . MET A 1 110 ? -6.434 7.593 21.145 1.00 89.94 110 MET A CA 1
ATOM 882 C C . MET A 1 110 ? -7.310 7.571 19.890 1.00 89.94 110 MET A C 1
ATOM 884 O O . MET A 1 110 ? -6.992 8.281 18.935 1.00 89.94 110 MET A O 1
ATOM 888 N N . CYS A 1 111 ? -8.402 6.798 19.857 1.00 86.31 111 CYS A N 1
ATOM 889 C CA . CYS A 1 111 ? -9.189 6.574 18.636 1.00 86.31 111 CYS A CA 1
ATOM 890 C C . CYS A 1 111 ? -9.795 7.855 18.029 1.00 86.31 111 CYS A C 1
ATOM 892 O O . CYS A 1 111 ? -10.001 7.927 16.818 1.00 86.31 111 CYS A O 1
ATOM 894 N N . THR A 1 112 ? -10.031 8.893 18.836 1.00 87.44 112 THR A N 1
ATOM 895 C CA . THR A 1 112 ? -10.598 10.177 18.391 1.00 87.44 112 THR A CA 1
ATOM 896 C C . THR A 1 112 ? -9.542 1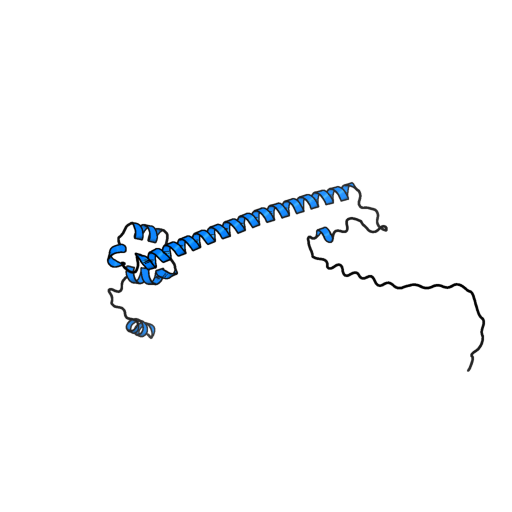1.211 17.996 1.00 87.44 112 THR A C 1
ATOM 898 O O . THR A 1 112 ? -9.884 12.235 17.396 1.00 87.44 112 THR A O 1
ATOM 901 N N . SER A 1 113 ? -8.262 10.947 18.280 1.00 93.56 113 SER A N 1
ATOM 902 C CA . SER A 1 113 ? -7.161 11.868 18.000 1.00 93.56 113 SER A CA 1
ATOM 903 C C . SER A 1 113 ? -6.982 12.100 16.500 1.00 93.56 113 SER A C 1
ATOM 905 O O . SER A 1 113 ? -7.006 11.165 15.694 1.00 93.56 113 SER A O 1
ATOM 907 N N . ARG A 1 114 ? -6.713 13.357 16.117 1.00 94.19 114 ARG A N 1
ATOM 908 C CA . ARG A 1 114 ? -6.431 13.737 14.723 1.00 94.19 114 ARG A CA 1
ATOM 909 C C . ARG A 1 114 ? -5.292 12.909 14.126 1.00 94.19 114 ARG A C 1
ATOM 911 O O . ARG A 1 114 ? -5.428 12.421 13.013 1.00 94.19 114 ARG A O 1
ATOM 918 N N . ARG A 1 115 ? -4.225 12.666 14.898 1.00 93.19 115 ARG A N 1
ATOM 919 C CA . ARG A 1 115 ? -3.068 11.873 14.452 1.00 93.19 115 ARG A CA 1
ATOM 920 C C . ARG A 1 115 ? -3.468 10.458 14.028 1.00 93.19 115 ARG A C 1
ATOM 922 O O . ARG A 1 115 ? -3.003 9.967 13.007 1.00 93.19 115 ARG A O 1
ATOM 929 N N . VAL A 1 116 ? -4.333 9.807 14.807 1.00 93.00 116 VAL A N 1
ATOM 930 C CA . VAL A 1 116 ? -4.798 8.441 14.520 1.00 93.00 116 VAL A CA 1
ATOM 931 C C . VAL A 1 116 ? -5.717 8.427 13.304 1.00 93.00 116 VAL A C 1
ATOM 933 O O . VAL A 1 116 ? -5.630 7.513 12.490 1.00 93.00 116 VAL A O 1
ATOM 936 N N . ARG A 1 117 ? -6.549 9.460 13.130 1.00 91.81 117 ARG A N 1
ATOM 937 C CA . ARG A 1 117 ? -7.408 9.609 11.949 1.00 91.81 117 ARG A CA 1
ATOM 938 C C . ARG A 1 117 ? -6.603 9.818 10.669 1.00 91.81 117 ARG A C 1
ATOM 940 O O . ARG A 1 117 ? -6.908 9.185 9.665 1.00 91.81 117 ARG A O 1
ATOM 947 N N . ASP A 1 118 ? -5.561 10.643 10.717 1.00 93.25 118 ASP A N 1
ATOM 948 C CA . ASP A 1 118 ? -4.657 10.850 9.582 1.00 93.25 118 ASP A CA 1
ATOM 949 C C . ASP A 1 118 ? -3.924 9.544 9.228 1.00 93.25 118 ASP A C 1
ATOM 951 O O . ASP A 1 118 ? -3.821 9.186 8.055 1.00 93.25 118 ASP A O 1
ATOM 955 N N . LEU A 1 119 ? -3.479 8.786 10.239 1.00 93.25 119 LEU A N 1
ATOM 956 C CA . LEU A 1 119 ? -2.856 7.474 10.042 1.00 93.25 119 LEU A CA 1
ATOM 957 C C . LEU A 1 119 ? -3.845 6.445 9.471 1.00 93.25 119 LEU A C 1
ATOM 959 O O . LEU A 1 119 ? -3.493 5.677 8.582 1.00 93.25 119 LEU A O 1
ATOM 963 N N . TRP A 1 120 ? -5.094 6.443 9.941 1.00 91.75 120 TRP A N 1
ATOM 964 C CA . TRP A 1 120 ? -6.162 5.623 9.369 1.00 91.75 120 TRP A CA 1
ATOM 965 C C . TRP A 1 120 ? -6.387 5.978 7.901 1.00 91.75 120 TRP A C 1
ATOM 967 O O . TRP A 1 120 ? -6.514 5.076 7.076 1.00 91.75 120 TRP A O 1
ATOM 977 N N . TRP A 1 121 ? -6.427 7.270 7.565 1.00 92.81 121 TRP A N 1
ATOM 978 C CA . TRP A 1 121 ? -6.673 7.745 6.202 1.00 92.81 121 TRP A CA 1
ATOM 979 C C . TRP A 1 121 ? -5.581 7.315 5.217 1.00 92.81 121 TRP A C 1
ATOM 981 O O . TRP A 1 121 ? -5.869 7.054 4.053 1.00 92.81 121 TRP A O 1
ATOM 991 N N . GLN A 1 122 ? -4.341 7.170 5.693 1.00 92.62 122 GLN A N 1
ATOM 992 C CA . GLN A 1 122 ? -3.244 6.566 4.925 1.00 92.62 122 GLN A CA 1
ATOM 993 C C . GLN A 1 122 ? -3.418 5.050 4.723 1.00 92.62 122 GLN A C 1
ATOM 995 O O . GLN A 1 122 ? -2.846 4.477 3.798 1.00 92.62 122 GLN A O 1
ATOM 1000 N N . GLY A 1 123 ? -4.233 4.408 5.559 1.00 94.12 123 GLY A N 1
ATOM 1001 C CA . GLY A 1 123 ? -4.590 2.998 5.490 1.00 94.12 123 GLY A CA 1
ATOM 1002 C C . GLY A 1 123 ? -4.213 2.238 6.761 1.00 94.12 123 GLY A C 1
ATOM 1003 O O . GLY A 1 123 ? -3.111 2.358 7.290 1.00 94.12 123 GLY A O 1
ATOM 1004 N N . VAL A 1 124 ? -5.125 1.387 7.239 1.00 96.00 124 VAL A N 1
ATOM 1005 C CA . VAL A 1 124 ? -4.859 0.513 8.391 1.00 96.00 124 VAL A CA 1
ATOM 1006 C C . VAL A 1 124 ? -3.993 -0.682 7.954 1.00 96.00 124 VAL A C 1
ATOM 1008 O O . VAL A 1 124 ? -4.408 -1.417 7.037 1.00 96.00 124 VAL A O 1
ATOM 1011 N N . PRO A 1 125 ? -2.833 -0.927 8.607 1.00 97.50 125 PRO A N 1
ATOM 1012 C CA . PRO A 1 125 ? -1.943 -2.029 8.256 1.00 97.50 125 PRO A CA 1
ATOM 1013 C C . PRO A 1 125 ? -2.664 -3.386 8.303 1.00 97.50 125 PRO A C 1
ATOM 1015 O O . PRO A 1 125 ? -3.449 -3.625 9.227 1.00 97.50 125 PRO A O 1
ATOM 1018 N N . PRO A 1 126 ? -2.410 -4.301 7.345 1.00 96.69 126 PRO A N 1
ATOM 1019 C CA . PRO A 1 126 ? -3.139 -5.569 7.254 1.00 96.69 126 PRO A CA 1
ATOM 1020 C C . PRO A 1 126 ? -3.096 -6.408 8.537 1.00 96.69 126 PRO A C 1
ATOM 1022 O O . PRO A 1 126 ? -4.109 -6.987 8.917 1.00 96.69 126 PRO A O 1
ATOM 1025 N N . SER A 1 127 ? -1.953 -6.425 9.231 1.00 96.94 127 SER A N 1
ATOM 1026 C CA . SER A 1 127 ? -1.725 -7.221 10.445 1.00 96.94 127 SER A CA 1
ATOM 1027 C C . SER A 1 127 ? -2.597 -6.813 11.634 1.00 96.94 127 SER A C 1
ATOM 1029 O O . SER A 1 127 ? -2.954 -7.659 12.447 1.00 96.94 127 SER A O 1
ATOM 1031 N N . VAL A 1 128 ? -2.963 -5.533 11.740 1.00 96.75 128 VAL A N 1
ATOM 1032 C CA . VAL A 1 128 ? -3.767 -5.007 12.859 1.00 96.75 128 VAL A CA 1
ATOM 1033 C C . VAL A 1 128 ? -5.222 -4.759 12.479 1.00 96.75 128 VAL A C 1
ATOM 1035 O O . VAL A 1 128 ? -6.053 -4.537 13.357 1.00 96.75 128 VAL A O 1
ATOM 1038 N N . ARG A 1 129 ? -5.554 -4.816 11.184 1.00 96.50 129 ARG A N 1
ATOM 1039 C CA . ARG A 1 129 ? -6.867 -4.440 10.648 1.00 96.50 129 ARG A CA 1
ATOM 1040 C C . ARG A 1 129 ? -8.024 -5.137 11.348 1.00 96.50 129 ARG A C 1
ATOM 1042 O O . ARG A 1 129 ? -8.964 -4.460 11.744 1.00 96.50 129 ARG A O 1
ATOM 1049 N N . GLY A 1 130 ? -7.933 -6.453 11.545 1.00 96.31 130 GLY A N 1
ATOM 1050 C CA . GLY A 1 130 ? -8.982 -7.220 12.222 1.00 96.31 130 GLY A CA 1
ATOM 1051 C C . GLY A 1 130 ? -9.281 -6.685 13.624 1.00 96.31 130 GLY A C 1
ATOM 1052 O O . GLY A 1 130 ? -10.437 -6.446 13.954 1.00 96.31 130 GLY A O 1
ATOM 1053 N N . LYS A 1 131 ? -8.233 -6.402 14.409 1.00 95.31 131 LYS A N 1
ATOM 1054 C CA . LYS A 1 131 ? -8.360 -5.882 15.777 1.00 95.31 131 LYS A CA 1
ATOM 1055 C C . LYS A 1 131 ? -8.863 -4.439 15.804 1.00 95.31 131 LYS A C 1
ATOM 1057 O O . LYS A 1 131 ? -9.707 -4.091 16.624 1.00 95.31 131 LYS A O 1
ATOM 1062 N N . VAL A 1 132 ? -8.362 -3.597 14.900 1.00 95.31 132 VAL A N 1
ATOM 1063 C CA . VAL A 1 132 ? -8.807 -2.201 14.778 1.00 95.31 132 VAL A CA 1
ATOM 1064 C C . VAL A 1 132 ? -10.287 -2.146 14.408 1.00 95.31 132 VAL A C 1
ATOM 1066 O O . VAL A 1 132 ? -11.044 -1.424 15.044 1.00 95.31 132 VAL A O 1
ATOM 1069 N N . TRP A 1 133 ? -10.724 -2.933 13.424 1.00 94.44 133 TRP A N 1
ATOM 1070 C CA . TRP A 1 133 ? -12.125 -2.954 13.004 1.00 94.44 133 TRP A CA 1
ATOM 1071 C C . TRP A 1 133 ? -13.043 -3.575 14.049 1.00 94.44 133 TRP A C 1
ATOM 1073 O O . TRP A 1 133 ? -14.105 -3.013 14.291 1.00 94.44 133 TRP A O 1
ATOM 1083 N N . SER A 1 134 ? -12.638 -4.649 14.735 1.00 94.69 134 SER A N 1
ATOM 1084 C CA . SER A 1 134 ? -13.445 -5.194 15.834 1.00 94.69 134 SER A CA 1
ATOM 1085 C C . SER A 1 134 ? -13.654 -4.172 16.955 1.00 94.69 134 SER A C 1
ATOM 1087 O O . SER A 1 134 ? -14.738 -4.094 17.521 1.00 94.69 134 SER A O 1
ATOM 1089 N N . LEU A 1 135 ? -12.633 -3.362 17.260 1.00 93.88 135 LEU A N 1
ATOM 1090 C CA . LEU A 1 135 ? -12.723 -2.307 18.273 1.00 93.88 135 LEU A CA 1
ATOM 1091 C C . LEU A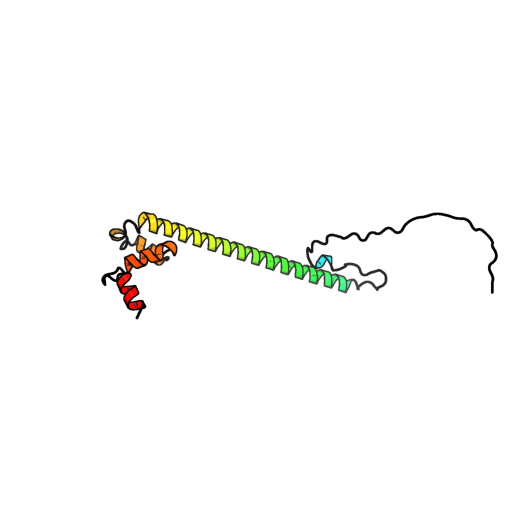 1 135 ? -13.519 -1.084 17.798 1.00 93.88 135 LEU A C 1
ATOM 1093 O O . LEU A 1 135 ? -14.197 -0.456 18.604 1.00 93.88 135 LEU A O 1
ATOM 1097 N N . ALA A 1 136 ? -13.416 -0.727 16.516 1.00 93.12 136 ALA A N 1
ATOM 1098 C CA . ALA A 1 136 ? -14.112 0.423 15.943 1.00 93.12 136 ALA A CA 1
ATOM 1099 C C . ALA A 1 136 ? -15.604 0.161 15.713 1.00 93.12 136 ALA A C 1
ATOM 1101 O O . ALA A 1 136 ? -16.412 1.057 15.930 1.00 93.12 136 ALA A O 1
ATOM 1102 N N . VAL A 1 137 ? -15.959 -1.049 15.272 1.00 94.50 137 VAL A N 1
ATOM 1103 C CA . VAL A 1 137 ? -17.356 -1.471 15.092 1.00 94.50 137 VAL A CA 1
ATOM 1104 C C . VAL A 1 137 ? -18.000 -1.792 16.442 1.00 94.50 137 VAL A C 1
ATOM 1106 O O . VAL A 1 137 ? -19.166 -1.474 16.651 1.00 94.50 137 VAL A O 1
ATOM 1109 N N . GLY A 1 138 ? -17.246 -2.394 17.368 1.00 94.06 138 GLY A N 1
ATOM 1110 C CA . GLY A 1 138 ? -17.772 -2.848 18.652 1.00 94.06 138 GLY A CA 1
ATOM 1111 C C . GLY A 1 138 ? -18.657 -4.096 18.530 1.00 94.06 138 GLY A C 1
ATOM 1112 O O . GLY A 1 138 ? -18.708 -4.755 17.492 1.00 94.06 138 GLY A O 1
ATOM 1113 N N . ASN A 1 139 ? -19.333 -4.451 19.625 1.00 95.94 139 ASN A N 1
ATOM 1114 C CA . ASN A 1 139 ? -20.268 -5.579 19.691 1.00 95.94 139 ASN A CA 1
ATOM 1115 C C . ASN A 1 139 ? -21.441 -5.252 20.628 1.00 95.94 139 ASN A C 1
ATOM 1117 O O . ASN A 1 139 ? -21.656 -5.920 21.635 1.00 95.94 139 ASN A O 1
ATOM 1121 N N . GLU A 1 140 ? -22.187 -4.192 20.316 1.00 96.00 140 GLU A N 1
ATOM 1122 C CA . GLU A 1 140 ? -23.332 -3.738 21.127 1.00 96.00 140 GLU A CA 1
ATOM 1123 C C . GLU A 1 140 ? -24.440 -4.800 21.237 1.00 96.00 140 GLU A C 1
ATOM 1125 O O . GLU A 1 140 ? -25.143 -4.881 22.241 1.00 96.00 140 GLU A O 1
ATOM 1130 N N . LEU A 1 141 ? -24.550 -5.663 20.222 1.00 95.06 141 LEU A N 1
ATOM 1131 C CA . LEU A 1 141 ? -25.491 -6.783 20.177 1.00 95.06 141 LEU A CA 1
ATOM 1132 C C . LEU A 1 141 ? -25.044 -7.989 21.021 1.00 95.06 141 LEU A C 1
ATOM 1134 O O . LEU A 1 141 ? -25.786 -8.964 21.116 1.00 95.06 141 LEU A O 1
ATOM 1138 N N . ASN A 1 142 ? -23.847 -7.942 21.620 1.00 94.69 142 ASN A N 1
ATOM 1139 C CA . ASN A 1 142 ? -23.251 -9.019 22.416 1.00 94.69 142 ASN A CA 1
ATOM 1140 C C . ASN A 1 142 ? -23.267 -10.385 21.706 1.00 94.69 142 ASN A C 1
ATOM 1142 O O . ASN A 1 142 ? -23.503 -11.424 22.322 1.00 94.69 142 ASN A O 1
ATOM 1146 N N . ILE A 1 143 ? -23.001 -10.393 20.397 1.00 95.50 143 ILE A N 1
ATOM 1147 C CA . ILE A 1 143 ? -22.943 -11.625 19.607 1.00 95.50 143 ILE A CA 1
ATOM 1148 C C . ILE A 1 143 ? -21.760 -12.462 20.093 1.00 95.50 143 ILE A C 1
ATOM 1150 O O . ILE A 1 143 ? -20.617 -11.995 20.105 1.00 95.50 143 ILE A O 1
ATOM 1154 N N . THR A 1 144 ? -22.034 -13.705 20.485 1.00 96.81 144 THR A N 1
ATOM 1155 C CA . THR A 1 144 ? -21.025 -14.678 20.915 1.00 96.81 144 THR A CA 1
ATOM 1156 C C . THR A 1 144 ? -20.715 -15.676 19.800 1.00 96.81 144 THR A C 1
ATOM 1158 O O . THR A 1 144 ? -21.509 -15.875 18.878 1.00 96.81 144 THR A O 1
ATOM 1161 N N . HIS A 1 145 ? -19.561 -16.344 19.893 1.00 96.38 145 HIS A N 1
ATOM 1162 C CA . HIS A 1 145 ? -19.197 -17.412 18.952 1.00 96.38 145 HIS A CA 1
ATOM 1163 C C . HIS A 1 145 ? -20.206 -18.569 18.986 1.00 96.38 145 HIS A C 1
ATOM 1165 O O . HIS A 1 145 ? -20.501 -19.161 17.953 1.00 96.38 145 HIS A O 1
ATOM 1171 N N . GLU A 1 146 ? -20.763 -18.867 20.162 1.00 97.06 146 GLU A N 1
ATOM 1172 C CA . GLU A 1 146 ? -21.805 -19.879 20.326 1.00 97.06 146 GLU A CA 1
ATOM 1173 C C . GLU A 1 146 ? -23.075 -19.506 19.554 1.00 97.06 146 GLU A C 1
ATOM 1175 O O . GLU A 1 146 ? -23.550 -20.302 18.746 1.00 97.06 146 GLU A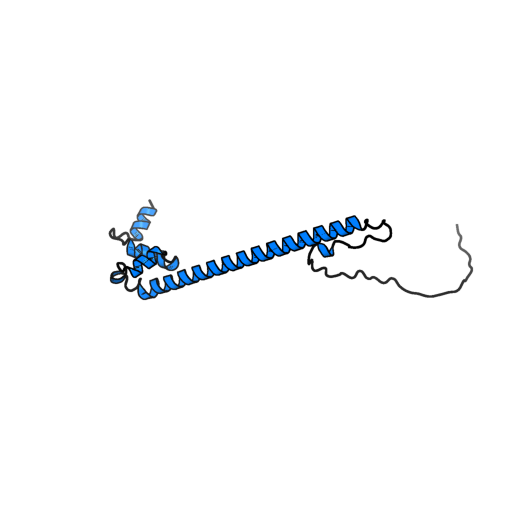 O 1
ATOM 1180 N N . LEU A 1 147 ? -23.571 -18.274 19.727 1.00 96.69 147 LEU A N 1
ATOM 1181 C CA . LEU A 1 147 ? -24.748 -17.787 19.005 1.00 96.69 147 LEU A CA 1
ATOM 1182 C C . LEU A 1 147 ? -24.532 -17.828 17.487 1.00 96.69 147 LEU A C 1
ATOM 1184 O O . LEU A 1 147 ? -25.408 -18.274 16.749 1.00 96.69 147 LEU A O 1
ATOM 1188 N N . TYR A 1 148 ? -23.350 -17.410 17.027 1.00 96.88 148 TYR A N 1
ATOM 1189 C CA . TYR A 1 148 ? -22.974 -17.494 15.618 1.00 96.88 148 TYR A CA 1
ATOM 1190 C C . TYR A 1 148 ? -23.027 -18.939 15.096 1.00 96.88 148 TYR A C 1
ATOM 1192 O O . TYR A 1 148 ? -23.648 -19.190 14.065 1.00 96.88 148 TYR A O 1
ATOM 1200 N N . ASN A 1 149 ? -22.438 -19.895 15.822 1.00 97.75 149 ASN A N 1
ATOM 1201 C CA . ASN A 1 149 ? -22.406 -21.302 15.415 1.00 97.75 149 ASN A CA 1
ATOM 1202 C C . ASN A 1 149 ? -23.805 -21.934 15.374 1.00 97.75 149 ASN A C 1
ATOM 1204 O O . ASN A 1 149 ? -24.092 -22.713 14.468 1.00 97.75 149 ASN A O 1
ATOM 1208 N N . ILE A 1 150 ? -24.687 -21.576 16.313 1.00 96.94 150 ILE A N 1
ATOM 1209 C CA . ILE A 1 150 ? -26.086 -22.032 16.316 1.00 96.94 150 ILE A CA 1
ATOM 1210 C C . ILE A 1 150 ? -26.821 -21.534 15.066 1.00 96.94 150 ILE A C 1
ATOM 1212 O O . ILE A 1 150 ? -27.559 -22.299 14.447 1.00 96.94 150 ILE A O 1
ATOM 1216 N N . CYS A 1 151 ? -26.630 -20.267 14.690 1.00 96.25 151 CYS A N 1
ATOM 1217 C CA . CYS A 1 151 ? -27.251 -19.690 13.498 1.00 96.25 151 CYS A CA 1
ATOM 1218 C C . CYS A 1 151 ? -26.662 -20.247 12.197 1.00 96.25 151 CYS A C 1
ATOM 1220 O O . CYS A 1 151 ? -27.401 -20.414 11.236 1.00 96.25 151 CYS A O 1
ATOM 1222 N N . LEU A 1 152 ? -25.359 -20.541 12.164 1.00 97.00 152 LEU A N 1
ATOM 1223 C CA . LEU A 1 152 ? -24.682 -21.113 10.997 1.00 97.00 152 LEU A CA 1
ATOM 1224 C C . LEU A 1 152 ? -25.110 -22.559 10.713 1.00 97.00 152 LEU A C 1
ATOM 1226 O O . LEU A 1 152 ? -25.121 -22.981 9.563 1.00 97.00 152 LEU A O 1
ATOM 1230 N N . ALA A 1 153 ? -25.421 -23.328 11.758 1.00 95.12 153 ALA A N 1
ATOM 1231 C CA . ALA A 1 153 ? -25.837 -24.724 11.643 1.00 95.12 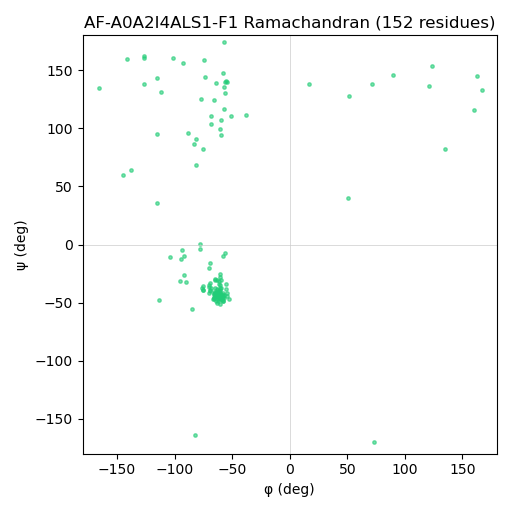153 ALA A CA 1
ATOM 1232 C C . ALA A 1 153 ? -27.309 -24.908 11.213 1.00 95.12 153 ALA A C 1
ATOM 1234 O O . ALA A 1 153 ? -27.772 -26.047 11.134 1.00 95.12 153 ALA A O 1
ATOM 1235 N N . ARG A 1 154 ? -28.045 -23.814 10.982 1.00 80.38 154 ARG A N 1
ATOM 1236 C CA . ARG A 1 154 ? -29.422 -23.807 10.470 1.00 80.38 154 ARG A CA 1
ATOM 1237 C C . ARG A 1 154 ? -29.441 -23.539 8.974 1.00 80.38 154 ARG A C 1
ATOM 1239 O O . ARG A 1 154 ? -30.298 -24.162 8.312 1.00 80.38 154 ARG A O 1
#

Organism: Austrofundulus limnaeus (NCBI:txid52670)

Foldseek 3Di:
DDDDDDDDDDDDDDDDDDDDDDPPPPPCPCPDPVVVPPLFDPPPDPTDPPVVSVVVVVVVVVVVVVVVVVVVVVVVVVVVVVVVVVVVVVLLVVLVCCCVPPPLVVVVPRVPDPVVVVSVVVPHRPVCVVVVVCVVVDCPVPDDPVNVVVVVVD

Sequence (154 aa):
MEYETKSGRPGPGNPTSPRRSVRKNLDFEPLSTTALILEDRPANLPAKPAEEAQKHRQQYEEMVAQAKKRELKDAQKRKKQLEDRCKLEESIGTAAQIWNQEILPNWSTMCTSRRVRDLWWQGVPPSVRGKVWSLAVGNELNITHELYNICLAR

Radius of gyration: 40.88 Å; Cα contacts (8 Å, |Δi|>4): 32; chains: 1; bounding box: 90×91×81 Å

Solvent-accessible surface area (backbone atoms only — not comparable to full-atom values): 9918 Å² total; per-residue (Å²): 132,84,80,88,87,90,86,87,89,87,84,90,80,86,81,91,88,75,94,72,89,73,85,72,79,71,85,74,74,85,74,58,77,65,80,73,57,70,90,68,78,63,93,90,54,83,76,74,55,70,67,61,53,50,53,52,49,52,56,50,52,51,50,51,52,51,50,54,54,49,51,53,52,51,52,52,51,51,52,50,53,50,53,56,48,52,52,49,52,50,52,42,51,52,50,41,47,47,42,62,71,57,36,62,80,39,39,93,76,37,68,82,37,67,68,50,49,55,47,45,74,78,50,69,36,79,93,50,36,68,62,53,50,51,64,72,72,53,61,92,83,64,80,44,73,66,59,50,51,60,62,70,75,104